Protein AF-A0A3L6PNS1-F1 (afdb_monomer)

InterPro domains:
  IPR018961 DnaJ homologue, subfamily C, member 28, conserved domain [PF09350] (29-92)
  IPR052573 DnaJ homolog subfamily C member 28 [PTHR39158] (1-97)

Radius of gyration: 35.17 Å; Cα contacts (8 Å, |Δi|>4): 30; chains: 1; bounding box: 54×46×103 Å

Organism: Panicum miliaceum (NCBI:txid4540)

Mean predicted aligned error: 16.05 Å

Structure (mmCIF, N/CA/C/O backbone):
data_AF-A0A3L6PNS1-F1
#
_entry.id   AF-A0A3L6PNS1-F1
#
loop_
_atom_site.group_PDB
_atom_site.id
_atom_site.type_symbol
_atom_site.label_atom_id
_atom_site.label_alt_id
_atom_site.label_comp_id
_atom_site.label_asym_id
_atom_site.label_entity_id
_atom_site.label_seq_id
_atom_site.pdbx_PDB_ins_code
_atom_site.Cartn_x
_atom_site.Cartn_y
_atom_site.Cartn_z
_atom_site.occupancy
_atom_site.B_iso_or_equiv
_atom_site.auth_seq_id
_atom_site.auth_comp_id
_atom_site.auth_asym_id
_atom_site.auth_atom_id
_atom_site.pdbx_PDB_model_num
ATOM 1 N N . MET A 1 1 ? 3.053 34.243 25.867 1.00 46.78 1 MET A N 1
ATOM 2 C CA . MET A 1 1 ? 3.600 33.010 26.472 1.00 46.78 1 MET A CA 1
ATOM 3 C C . MET A 1 1 ? 2.421 32.258 27.059 1.00 46.78 1 MET A C 1
ATOM 5 O O . MET A 1 1 ? 1.813 32.737 28.008 1.00 46.78 1 MET A O 1
ATOM 9 N N . ASP A 1 2 ? 2.008 31.185 26.392 1.00 54.25 2 ASP A N 1
ATOM 10 C CA . ASP A 1 2 ? 0.666 30.616 26.528 1.00 54.25 2 ASP A CA 1
ATOM 11 C C . ASP A 1 2 ? 0.500 29.794 27.810 1.00 54.25 2 ASP A C 1
ATOM 13 O O . ASP A 1 2 ? 0.866 28.620 27.871 1.00 54.25 2 ASP A O 1
ATOM 17 N 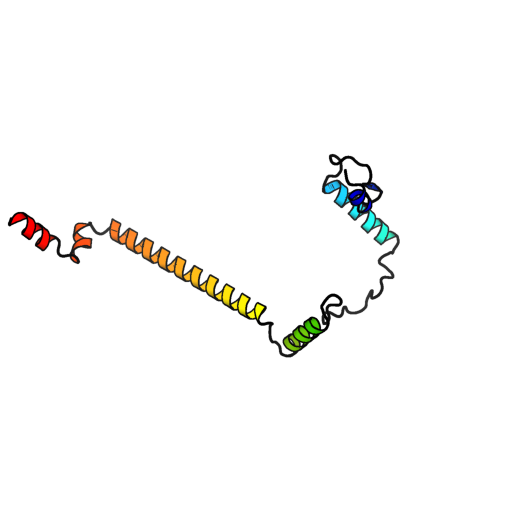N . ALA A 1 3 ? -0.151 30.382 28.816 1.00 57.56 3 ALA A N 1
ATOM 18 C CA . ALA A 1 3 ? -0.554 29.717 30.064 1.00 57.56 3 ALA A CA 1
ATOM 19 C C . ALA A 1 3 ? -1.426 28.454 29.851 1.00 57.56 3 ALA A C 1
ATOM 21 O O . ALA A 1 3 ? -1.649 27.659 30.767 1.00 57.56 3 ALA A O 1
ATOM 22 N N . VAL A 1 4 ? -1.957 28.257 28.639 1.00 57.72 4 VAL A N 1
ATOM 23 C CA . VAL A 1 4 ? -2.692 27.049 28.235 1.00 57.72 4 VAL A CA 1
ATOM 24 C C . VAL A 1 4 ? -1.748 25.858 28.047 1.00 57.72 4 VAL A C 1
ATOM 26 O O . VAL A 1 4 ? -2.108 24.739 28.410 1.00 57.72 4 VAL A O 1
ATOM 29 N N . ASN A 1 5 ? -0.533 26.082 27.540 1.00 63.75 5 ASN A N 1
ATOM 30 C CA . ASN A 1 5 ? 0.432 25.009 27.310 1.00 63.75 5 ASN A CA 1
ATOM 31 C C . ASN A 1 5 ? 1.080 24.536 28.625 1.00 63.75 5 ASN A C 1
ATOM 33 O O . ASN A 1 5 ? 1.285 23.343 28.828 1.00 63.75 5 ASN A O 1
ATOM 37 N N . GLU A 1 6 ? 1.294 25.441 29.585 1.00 62.72 6 GLU A N 1
ATOM 38 C CA . GLU A 1 6 ? 1.878 25.090 30.891 1.00 62.72 6 GLU A CA 1
ATOM 39 C C . GLU A 1 6 ? 1.003 24.141 31.717 1.00 62.72 6 GLU A C 1
ATOM 41 O O . GLU A 1 6 ? 1.514 23.295 32.448 1.00 62.72 6 GLU A O 1
ATOM 46 N N . ARG A 1 7 ? -0.325 24.212 31.564 1.00 66.56 7 ARG A N 1
ATOM 47 C CA . ARG A 1 7 ? -1.257 23.294 32.238 1.00 66.56 7 ARG A CA 1
ATOM 48 C C . ARG A 1 7 ? -1.157 21.851 31.741 1.00 66.56 7 ARG A C 1
ATOM 50 O O . ARG A 1 7 ? -1.517 20.946 32.488 1.00 66.56 7 ARG A O 1
ATOM 57 N N . LYS A 1 8 ? -0.658 21.626 30.522 1.00 71.44 8 LYS A N 1
ATOM 58 C CA . LYS A 1 8 ? -0.432 20.279 29.973 1.00 71.44 8 LYS A CA 1
ATOM 59 C C . LYS A 1 8 ? 0.872 19.651 30.466 1.00 71.44 8 LYS A C 1
ATOM 61 O O . LYS A 1 8 ? 1.033 18.442 30.350 1.00 71.44 8 LYS A O 1
ATOM 66 N N . LEU A 1 9 ? 1.786 20.451 31.018 1.00 68.75 9 LEU A N 1
ATOM 67 C CA . LEU A 1 9 ? 3.062 19.959 31.522 1.00 68.75 9 LEU A CA 1
ATOM 68 C C . LEU A 1 9 ? 2.918 19.347 32.925 1.00 68.75 9 LEU A C 1
ATOM 70 O O . LEU A 1 9 ? 2.099 19.833 33.724 1.00 68.75 9 LEU A O 1
ATOM 74 N N . PRO A 1 10 ? 3.745 18.332 33.245 1.00 73.25 10 PRO A N 1
ATOM 75 C CA . PRO A 1 10 ? 3.945 17.869 34.612 1.00 73.25 10 PRO A CA 1
ATOM 76 C C . PRO A 1 10 ? 4.260 19.059 35.541 1.00 73.25 10 PRO A C 1
ATOM 78 O O . PRO A 1 10 ? 5.022 19.940 35.131 1.00 73.25 10 PRO A O 1
ATOM 81 N N . PRO A 1 11 ? 3.682 19.137 36.757 1.00 79.12 11 PRO A N 1
ATOM 82 C CA . PRO A 1 11 ? 3.973 20.170 37.754 1.00 79.12 11 PRO A CA 1
ATOM 83 C C . PRO A 1 11 ? 5.467 20.458 37.954 1.00 79.12 11 PRO A C 1
ATOM 85 O O . PRO A 1 11 ? 5.841 21.612 38.134 1.00 79.12 11 PRO A O 1
ATOM 88 N N . GLU A 1 12 ? 6.313 19.436 37.838 1.00 79.75 12 GLU A N 1
ATOM 89 C CA . GLU A 1 12 ? 7.772 19.468 37.978 1.00 79.75 12 GLU A CA 1
ATOM 90 C C . GLU A 1 12 ? 8.466 20.283 36.864 1.00 79.75 12 GLU A C 1
ATOM 92 O O . GLU A 1 12 ? 9.592 20.754 37.034 1.00 79.75 12 GLU A O 1
ATOM 97 N N . LEU A 1 13 ? 7.785 20.478 35.728 1.00 73.69 13 LEU A N 1
ATOM 98 C CA . LEU A 1 13 ? 8.275 21.187 34.538 1.00 73.69 13 LEU A CA 1
ATOM 99 C C . LEU A 1 13 ? 7.579 22.542 34.298 1.00 73.69 13 LEU A C 1
ATOM 101 O O . LEU A 1 13 ? 7.967 23.298 33.393 1.00 73.69 13 LEU A O 1
ATOM 105 N N . ARG A 1 14 ? 6.561 22.884 35.099 1.00 78.62 14 ARG A N 1
ATOM 106 C CA . ARG A 1 14 ? 5.864 24.181 35.029 1.00 78.62 14 ARG A CA 1
ATOM 107 C C . ARG A 1 14 ? 6.775 25.303 35.538 1.00 78.62 14 ARG A C 1
ATOM 109 O O . ARG A 1 14 ? 7.565 25.101 36.451 1.00 78.62 14 ARG A O 1
ATOM 116 N N . GLY A 1 15 ? 6.718 26.483 34.917 1.00 69.69 15 GLY A N 1
ATOM 117 C CA . GLY A 1 15 ? 7.524 27.649 35.320 1.00 69.69 15 GLY A CA 1
ATOM 118 C C . GLY A 1 15 ? 9.029 27.596 34.998 1.00 69.69 15 GLY A C 1
ATOM 119 O O . GLY A 1 15 ? 9.696 28.622 35.102 1.00 69.69 15 GLY A O 1
ATOM 120 N N . ARG A 1 16 ? 9.582 26.454 34.553 1.00 65.50 16 ARG A N 1
ATOM 121 C CA . ARG A 1 16 ? 10.957 26.389 34.014 1.00 65.50 16 ARG A CA 1
ATOM 122 C C . ARG A 1 16 ? 11.038 27.105 32.660 1.00 65.50 16 ARG A C 1
ATOM 124 O O . ARG A 1 16 ? 10.195 26.879 31.801 1.00 65.50 16 ARG A O 1
ATOM 131 N N . GLY A 1 17 ? 12.034 27.968 32.451 1.00 61.38 17 GLY A N 1
ATOM 132 C CA . GLY A 1 17 ? 12.220 28.667 31.171 1.00 61.38 17 GLY A CA 1
ATOM 133 C C . GLY A 1 17 ? 12.469 27.699 30.006 1.00 61.38 17 GLY A C 1
ATOM 134 O O . GLY A 1 17 ? 13.014 26.617 30.210 1.00 61.38 17 GLY A O 1
ATOM 135 N N . ASN A 1 18 ? 12.103 28.087 28.777 1.00 60.47 18 ASN A N 1
ATOM 136 C CA . ASN A 1 18 ? 12.197 27.228 27.580 1.00 60.47 18 ASN A CA 1
ATOM 137 C C . ASN A 1 18 ? 13.600 26.638 27.322 1.00 60.47 18 ASN A C 1
ATOM 139 O O . ASN A 1 18 ? 13.696 25.579 26.719 1.00 60.47 18 ASN A O 1
ATOM 143 N N . ALA A 1 19 ? 14.673 27.276 27.805 1.00 54.22 19 ALA A N 1
ATOM 144 C CA . ALA A 1 19 ? 16.045 26.771 27.682 1.00 54.22 19 ALA A CA 1
ATOM 145 C C . ALA A 1 19 ? 16.373 25.581 28.616 1.00 54.22 19 ALA A C 1
ATOM 147 O O . ALA A 1 19 ? 17.344 24.876 28.372 1.00 54.22 19 ALA A O 1
ATOM 148 N N . VAL A 1 20 ? 15.569 25.351 29.665 1.00 54.31 20 VAL A N 1
ATOM 149 C CA . VAL A 1 20 ? 15.722 24.266 30.667 1.00 54.31 20 VAL A CA 1
ATOM 150 C C . VAL A 1 20 ? 14.667 23.163 30.455 1.00 54.31 20 VAL A C 1
ATOM 152 O O . VAL A 1 20 ? 14.444 22.313 31.309 1.00 54.31 20 VAL A O 1
ATOM 155 N N . ARG A 1 21 ? 13.941 23.206 29.333 1.00 65.81 21 ARG A N 1
ATOM 156 C CA . ARG A 1 21 ? 12.987 22.172 28.916 1.00 65.81 21 ARG A CA 1
ATOM 157 C C . ARG A 1 21 ? 13.594 21.412 27.738 1.00 65.81 21 ARG A C 1
ATOM 159 O O . ARG A 1 21 ? 13.074 21.485 26.627 1.00 65.81 21 ARG A O 1
ATOM 166 N N . SER A 1 22 ? 14.738 20.763 27.958 1.00 73.00 22 SER A N 1
ATOM 167 C CA . SER A 1 22 ? 15.293 19.861 26.949 1.00 73.00 22 SER A CA 1
ATOM 168 C C . SER A 1 22 ? 14.406 18.616 26.828 1.00 73.00 22 SER A C 1
ATOM 170 O O . SER A 1 22 ? 13.684 18.262 27.762 1.00 73.00 22 SER A O 1
ATOM 172 N N . GLU A 1 23 ? 14.446 17.944 25.680 1.00 76.31 23 GLU A N 1
ATOM 173 C CA . GLU A 1 23 ? 13.744 16.669 25.476 1.00 76.31 23 GLU A CA 1
ATOM 174 C C . GLU A 1 23 ? 14.112 15.649 26.569 1.00 76.31 23 GLU A C 1
ATOM 176 O O . GLU A 1 23 ? 13.235 15.000 27.137 1.00 76.31 23 GLU A O 1
ATOM 181 N N . THR A 1 24 ? 15.388 15.619 26.961 1.00 80.25 24 THR A N 1
ATOM 182 C CA . THR A 1 24 ? 15.914 14.803 28.062 1.00 80.25 24 THR A CA 1
ATOM 183 C C . THR A 1 24 ? 15.244 15.103 29.405 1.00 80.25 24 THR A C 1
ATOM 185 O O . THR A 1 24 ? 14.920 14.175 30.141 1.00 80.25 24 THR A O 1
ATOM 188 N N . ASP A 1 25 ? 14.984 16.373 29.738 1.00 79.81 25 ASP A N 1
ATOM 189 C CA . ASP A 1 25 ? 14.323 16.734 31.003 1.00 79.81 25 ASP A CA 1
ATOM 190 C C . ASP A 1 25 ? 12.877 16.227 31.058 1.00 79.81 25 ASP A C 1
ATOM 192 O O . ASP A 1 25 ? 12.402 15.793 32.110 1.00 79.81 25 ASP A O 1
ATOM 196 N N . ILE A 1 26 ? 12.176 16.262 29.920 1.00 80.88 26 ILE A N 1
ATOM 197 C CA . ILE A 1 26 ? 10.805 15.752 29.804 1.00 80.88 26 ILE A CA 1
ATOM 198 C C . ILE A 1 26 ? 10.799 14.234 29.966 1.00 80.88 26 ILE A C 1
ATOM 200 O O . ILE A 1 26 ? 10.006 13.713 30.752 1.00 80.88 26 ILE A O 1
ATOM 204 N N . VAL A 1 27 ? 11.694 13.539 29.261 1.00 85.62 27 VAL A N 1
ATOM 205 C CA . VAL A 1 27 ? 11.833 12.079 29.342 1.00 85.62 27 VAL A CA 1
ATOM 206 C C . VAL A 1 27 ? 12.129 11.651 30.778 1.00 85.62 27 VAL A C 1
ATOM 208 O O . VAL A 1 27 ? 11.406 10.815 31.311 1.00 85.62 27 VAL A O 1
ATOM 211 N N . ASN A 1 28 ? 13.088 12.294 31.449 1.00 87.50 28 ASN A N 1
ATOM 212 C CA . ASN A 1 28 ? 13.462 11.959 32.826 1.00 87.50 28 ASN A CA 1
ATOM 213 C C . ASN A 1 28 ? 12.288 12.091 33.811 1.00 87.50 28 ASN A C 1
ATOM 215 O O . ASN A 1 28 ? 12.074 11.210 34.642 1.00 87.50 28 ASN A O 1
ATOM 219 N N . VAL A 1 29 ? 11.498 13.169 33.722 1.00 88.12 29 VAL A N 1
ATOM 220 C CA . VAL A 1 29 ? 10.322 13.360 34.595 1.00 88.12 29 VAL A CA 1
ATOM 221 C C . VAL A 1 29 ? 9.236 12.323 34.306 1.00 88.12 29 VAL A C 1
ATOM 223 O O . VAL A 1 29 ? 8.597 11.819 35.232 1.00 88.12 29 VAL A O 1
ATOM 226 N N . VAL A 1 30 ? 9.013 11.992 33.032 1.00 88.69 30 VAL A N 1
ATOM 227 C CA . VAL A 1 30 ? 8.050 10.956 32.636 1.00 88.69 30 VAL A CA 1
ATOM 228 C C . VAL A 1 30 ? 8.487 9.588 33.159 1.00 88.69 30 VAL A C 1
ATOM 230 O O . VAL A 1 30 ? 7.677 8.898 33.774 1.00 88.69 30 VAL A O 1
ATOM 233 N N . GLU A 1 31 ? 9.756 9.217 32.991 1.00 90.38 31 GLU A N 1
ATOM 234 C CA . GLU A 1 31 ? 10.300 7.956 33.498 1.00 90.38 31 GLU A CA 1
ATOM 235 C C . GLU A 1 31 ? 10.181 7.859 35.019 1.00 90.38 31 GLU A C 1
ATOM 237 O O . GLU A 1 31 ? 9.658 6.867 35.524 1.00 90.38 31 GLU A O 1
ATOM 242 N N . GLN A 1 32 ? 10.577 8.900 35.759 1.00 90.44 32 GLN A N 1
ATOM 243 C CA . GLN A 1 32 ? 10.448 8.920 37.220 1.00 90.44 32 GLN A CA 1
ATOM 244 C C . GLN A 1 32 ? 9.004 8.699 37.678 1.00 90.44 32 GLN A C 1
ATOM 246 O O . GLN A 1 32 ? 8.772 7.960 38.633 1.00 90.44 32 GLN A O 1
ATOM 251 N N . ARG A 1 33 ? 8.024 9.294 36.990 1.00 88.00 33 ARG A N 1
ATOM 252 C CA . ARG A 1 33 ? 6.599 9.097 37.295 1.00 88.00 33 ARG A CA 1
ATOM 253 C C . ARG A 1 33 ? 6.124 7.681 37.011 1.00 88.00 33 ARG A C 1
ATOM 255 O O . ARG A 1 33 ? 5.358 7.141 37.805 1.00 88.00 33 ARG A O 1
ATOM 262 N N . ILE A 1 34 ? 6.569 7.089 35.903 1.00 89.31 34 ILE A N 1
ATOM 263 C CA . ILE A 1 34 ? 6.257 5.696 35.569 1.00 89.31 34 ILE A CA 1
ATOM 264 C C . ILE A 1 34 ? 6.801 4.773 36.663 1.00 89.31 34 ILE A C 1
ATOM 266 O O . ILE A 1 34 ? 6.047 3.939 37.156 1.00 89.31 34 ILE A O 1
ATOM 270 N N . TRP A 1 35 ? 8.052 4.971 37.094 1.00 92.31 35 TRP A N 1
ATOM 271 C CA . TRP A 1 35 ? 8.665 4.198 38.178 1.00 92.31 35 TRP A CA 1
ATOM 272 C C . TRP A 1 35 ? 7.894 4.308 39.495 1.00 92.31 35 TRP A C 1
ATOM 274 O O . TRP A 1 35 ? 7.504 3.281 40.041 1.00 92.31 35 TRP A O 1
ATOM 284 N N . HIS A 1 36 ? 7.581 5.523 39.958 1.00 91.38 36 HIS A N 1
ATOM 285 C CA . HIS A 1 36 ? 6.781 5.705 41.179 1.00 91.38 36 HIS A CA 1
ATOM 286 C C . HIS A 1 36 ? 5.402 5.047 41.051 1.00 91.38 36 HIS A C 1
ATOM 288 O O . HIS A 1 36 ? 4.960 4.346 41.952 1.00 91.38 36 HIS A O 1
ATOM 294 N N . SER A 1 37 ? 4.751 5.180 39.890 1.00 88.62 37 SER A N 1
ATOM 295 C CA . SER A 1 37 ? 3.455 4.538 39.643 1.00 88.62 37 SER A CA 1
ATOM 296 C C . SER A 1 37 ? 3.539 3.004 39.632 1.00 88.62 37 SER A C 1
ATOM 298 O O . SER A 1 37 ? 2.567 2.329 39.977 1.00 88.62 37 SER A O 1
ATOM 300 N N . MET A 1 38 ? 4.677 2.432 39.227 1.00 87.44 38 MET A N 1
ATOM 301 C CA . MET A 1 38 ? 4.940 0.994 39.330 1.00 87.44 38 MET A CA 1
ATOM 302 C C . MET A 1 38 ? 5.142 0.562 40.786 1.00 87.44 38 MET A C 1
ATOM 304 O O . MET A 1 38 ? 4.529 -0.424 41.189 1.00 87.44 38 MET A O 1
ATOM 308 N N . GLU A 1 39 ? 5.935 1.298 41.571 1.00 90.38 39 GLU A N 1
ATOM 309 C CA . GLU A 1 39 ? 6.180 1.016 42.997 1.00 90.38 39 GLU A CA 1
ATOM 310 C C . GLU A 1 39 ? 4.907 1.120 43.845 1.00 90.38 39 GLU A C 1
ATOM 312 O O . GLU A 1 39 ? 4.642 0.264 44.684 1.00 90.38 39 GLU A O 1
ATOM 317 N N . GLU A 1 40 ? 4.079 2.130 43.583 1.00 89.88 40 GLU A N 1
ATOM 318 C CA . GLU A 1 40 ? 2.790 2.348 44.251 1.00 89.88 40 GLU A CA 1
ATOM 319 C C . GLU A 1 40 ? 1.705 1.356 43.795 1.00 89.88 40 GLU A C 1
ATOM 321 O O . GLU A 1 40 ? 0.583 1.365 44.302 1.00 89.88 40 GLU A O 1
ATOM 326 N N . GLY A 1 41 ? 2.014 0.492 42.823 1.00 87.25 41 GLY A N 1
ATOM 327 C CA . GLY A 1 41 ? 1.094 -0.526 42.335 1.00 87.25 41 GLY A CA 1
ATOM 328 C C . GLY A 1 41 ? -0.096 0.035 41.551 1.00 87.25 41 GLY A C 1
ATOM 329 O O . GLY A 1 41 ? -1.107 -0.650 41.390 1.00 87.25 41 GLY A O 1
ATOM 330 N N . HIS A 1 42 ? 0.002 1.249 40.996 1.00 85.00 42 HIS A N 1
ATOM 331 C CA . HIS A 1 42 ? -1.067 1.855 40.189 1.00 85.00 42 HIS A CA 1
ATOM 332 C C . HIS A 1 42 ? -1.434 1.019 38.949 1.00 85.00 42 HIS A C 1
ATOM 334 O O . HIS A 1 42 ? -2.562 1.089 38.460 1.00 85.00 42 HIS A O 1
ATOM 340 N N . PHE A 1 43 ? -0.512 0.181 38.466 1.00 84.19 43 PHE A N 1
ATOM 341 C CA . PHE A 1 43 ? -0.748 -0.755 37.363 1.00 84.19 43 PHE A CA 1
ATOM 342 C C . PHE A 1 43 ? -1.313 -2.111 37.819 1.00 84.19 43 PHE A C 1
ATOM 344 O O . PHE A 1 43 ? -1.620 -2.969 36.986 1.00 84.19 43 PHE A O 1
ATOM 351 N N . GLU A 1 44 ? -1.451 -2.351 39.128 1.00 83.31 44 GLU A N 1
ATOM 352 C CA . GLU A 1 44 ? -1.850 -3.658 39.644 1.00 83.31 44 GLU A CA 1
ATOM 353 C C . GLU A 1 44 ? -3.341 -3.949 39.536 1.00 83.31 44 GLU A C 1
ATOM 355 O O . GLU A 1 44 ? -3.704 -5.097 39.284 1.00 83.31 44 GLU A O 1
ATOM 360 N N . ASN A 1 45 ? -4.184 -2.925 39.651 1.00 81.06 45 ASN A N 1
ATOM 361 C CA . ASN A 1 45 ? -5.641 -3.053 39.620 1.00 81.06 45 ASN A CA 1
ATOM 362 C C . ASN A 1 45 ? -6.257 -2.358 38.396 1.00 81.06 45 ASN A C 1
ATOM 364 O O . ASN A 1 45 ? -7.292 -1.696 38.482 1.00 81.06 45 ASN A O 1
ATOM 368 N N . LEU A 1 46 ? -5.592 -2.467 37.242 1.00 83.50 46 LEU A N 1
ATOM 369 C CA . LEU A 1 46 ? -6.133 -1.910 36.008 1.00 83.50 46 LEU A CA 1
ATOM 370 C C . LEU A 1 46 ? -7.353 -2.714 35.536 1.00 83.50 46 LEU A C 1
ATOM 372 O O . LEU A 1 46 ? -7.314 -3.952 35.515 1.00 83.50 46 LEU A O 1
ATOM 376 N N . PRO A 1 47 ? -8.429 -2.036 35.100 1.00 77.31 47 PRO A N 1
ATOM 377 C CA . PRO A 1 47 ? -9.593 -2.707 34.546 1.00 77.31 47 PRO A CA 1
ATOM 378 C C . PRO A 1 47 ? -9.178 -3.532 33.324 1.00 77.31 47 PRO A C 1
ATOM 380 O O . PRO A 1 47 ? -8.677 -3.006 32.335 1.00 77.31 47 PRO A O 1
ATOM 383 N N . GLY A 1 48 ? -9.374 -4.849 33.406 1.00 77.19 48 GLY A N 1
ATOM 384 C CA . GLY A 1 48 ? -8.996 -5.779 32.339 1.00 77.19 48 GLY A CA 1
ATOM 385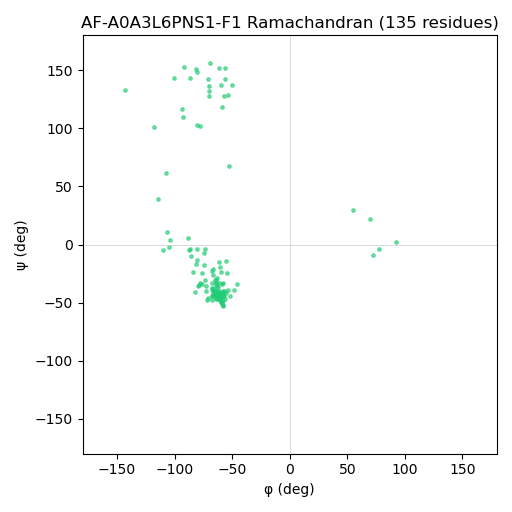 C C . GLY A 1 48 ? -7.595 -6.388 32.459 1.00 77.19 48 GLY A C 1
ATOM 386 O O . GLY A 1 48 ? -7.241 -7.193 31.599 1.00 77.19 48 GLY A O 1
ATOM 387 N N . LYS A 1 49 ? -6.821 -6.097 33.519 1.00 81.75 49 LYS A N 1
ATOM 388 C CA . LYS A 1 49 ? -5.533 -6.768 33.771 1.00 81.75 49 LYS A CA 1
ATOM 389 C C . LYS A 1 49 ? -5.717 -8.293 33.783 1.00 81.75 49 LYS A C 1
ATOM 391 O O . LYS A 1 49 ? -6.599 -8.819 34.458 1.00 81.75 49 LYS A O 1
ATOM 396 N N . GLY A 1 50 ? -4.898 -8.997 33.001 1.00 80.75 50 GLY A N 1
ATOM 397 C CA . GLY A 1 50 ? -4.920 -10.461 32.884 1.00 80.75 50 GLY A CA 1
ATOM 398 C C . GLY A 1 50 ? -6.048 -11.042 32.021 1.00 80.75 50 GLY A C 1
ATOM 399 O O . GLY A 1 50 ? -6.066 -12.252 31.803 1.00 80.75 50 GLY A O 1
ATOM 400 N N . LYS A 1 51 ? -6.972 -10.223 31.500 1.00 83.75 51 LYS A N 1
ATOM 401 C CA . LYS A 1 51 ? -7.993 -10.688 30.549 1.00 83.75 51 LYS A CA 1
ATOM 402 C C . LYS A 1 51 ? -7.446 -10.633 29.117 1.00 83.75 51 LYS A C 1
ATOM 404 O O . LYS A 1 51 ? -6.725 -9.690 28.789 1.00 83.75 51 LYS A O 1
ATOM 409 N N . PRO A 1 52 ? -7.800 -11.594 28.244 1.00 81.62 52 PRO A N 1
ATOM 410 C CA . PRO A 1 52 ? -7.454 -11.519 26.830 1.00 81.62 52 PRO A CA 1
ATOM 411 C C . PRO A 1 52 ? -7.991 -10.228 26.206 1.00 81.62 52 PRO A C 1
ATOM 413 O O . PRO A 1 52 ? -9.177 -9.915 26.334 1.00 81.62 52 PRO A O 1
ATOM 416 N N . LEU A 1 53 ? -7.115 -9.483 25.532 1.00 81.06 53 LEU A N 1
ATOM 417 C CA . LEU A 1 53 ? -7.506 -8.284 24.802 1.00 81.06 53 LEU A CA 1
ATOM 418 C C . LEU A 1 53 ? -8.335 -8.685 23.578 1.00 81.06 53 LEU A C 1
ATOM 420 O O . LEU A 1 53 ? -7.912 -9.516 22.774 1.00 81.06 53 LEU A O 1
ATOM 424 N N . ASN A 1 54 ? -9.516 -8.087 23.423 1.00 77.94 54 ASN A N 1
ATOM 425 C CA . ASN A 1 54 ? -10.333 -8.315 22.240 1.00 77.94 54 ASN A CA 1
ATOM 426 C C . ASN A 1 54 ? -9.823 -7.445 21.087 1.00 77.94 54 ASN A C 1
ATOM 428 O O . ASN A 1 54 ? -10.096 -6.251 21.038 1.00 77.94 54 ASN A O 1
ATOM 432 N N . LEU A 1 55 ? -9.096 -8.058 20.155 1.00 77.56 55 LEU A N 1
ATOM 433 C CA . LEU A 1 55 ? -8.558 -7.385 18.970 1.00 77.56 55 LEU A CA 1
ATOM 434 C C . LEU A 1 55 ? -9.592 -7.222 17.840 1.00 77.56 55 LEU A C 1
ATOM 436 O O . LEU A 1 55 ? -9.281 -6.633 16.811 1.00 77.56 55 LEU A O 1
ATOM 440 N N . ASN A 1 56 ? -10.809 -7.754 18.003 1.00 71.94 56 ASN A N 1
ATOM 441 C CA . ASN A 1 56 ? -11.809 -7.819 16.930 1.00 71.94 56 ASN A CA 1
ATOM 442 C C . ASN A 1 56 ? -12.686 -6.570 16.808 1.00 71.94 56 ASN A C 1
ATOM 444 O O . ASN A 1 56 ? -13.568 -6.537 15.950 1.00 71.94 56 ASN A O 1
ATOM 448 N N . SER A 1 57 ? -12.535 -5.597 17.702 1.00 70.25 57 SER A N 1
ATOM 449 C CA . SER A 1 57 ? -13.337 -4.381 17.669 1.00 70.25 57 SER A CA 1
ATOM 450 C C . SER A 1 57 ? -12.483 -3.204 18.081 1.00 70.25 57 SER A C 1
ATOM 452 O O . SER A 1 57 ? -11.760 -3.275 19.076 1.00 70.25 57 SER A O 1
ATOM 454 N N . ASN A 1 58 ? -12.565 -2.134 17.300 1.00 76.75 58 ASN A N 1
ATOM 455 C CA . ASN A 1 58 ? -11.935 -0.872 17.636 1.00 76.75 58 ASN A CA 1
ATOM 456 C C . ASN A 1 58 ? -12.961 0.001 18.380 1.00 76.75 58 ASN A C 1
ATOM 458 O O . ASN A 1 58 ? -13.889 0.497 17.742 1.00 76.75 58 ASN A O 1
ATOM 462 N N . PRO A 1 59 ? -12.799 0.250 19.696 1.00 76.19 59 PRO A N 1
ATOM 463 C CA . PRO A 1 59 ? -13.740 1.063 20.475 1.00 76.19 59 PRO A CA 1
ATOM 464 C C . PRO A 1 59 ? -13.859 2.514 19.992 1.00 76.19 59 PRO A C 1
ATOM 466 O O . PRO A 1 59 ? -14.770 3.227 20.402 1.00 76.19 59 PRO A O 1
ATOM 469 N N . HIS A 1 60 ? -12.911 2.962 19.167 1.00 78.50 60 HIS A N 1
ATOM 470 C CA . HIS A 1 60 ? -12.834 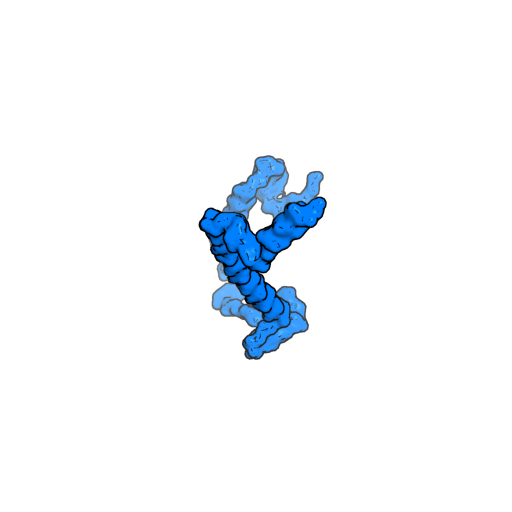4.316 18.634 1.00 78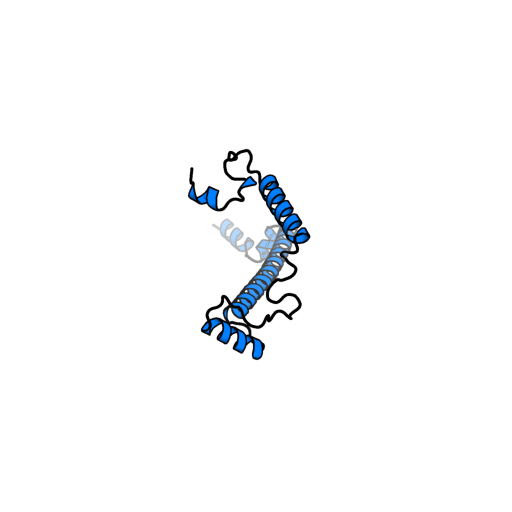.50 60 HIS A CA 1
ATOM 471 C C . HIS A 1 60 ? -13.251 4.412 17.160 1.00 78.50 60 HIS A C 1
ATOM 473 O O . HIS A 1 60 ? -13.227 5.512 16.611 1.00 78.50 60 HIS A O 1
ATOM 479 N N . ALA A 1 61 ? -13.597 3.296 16.510 1.00 80.06 61 ALA A N 1
ATOM 480 C CA . ALA A 1 61 ? -14.108 3.310 15.143 1.00 80.06 61 ALA A CA 1
ATOM 481 C C . ALA A 1 61 ? -15.602 3.649 15.117 1.00 80.06 61 ALA A C 1
ATOM 483 O O . ALA A 1 61 ? -16.344 3.332 16.050 1.00 80.06 61 ALA A O 1
ATOM 484 N N . ASP A 1 62 ? -16.048 4.261 14.022 1.00 86.94 62 ASP A N 1
ATOM 485 C CA . ASP A 1 62 ? -17.476 4.409 13.762 1.00 86.94 62 ASP A CA 1
ATOM 486 C C . ASP A 1 62 ? -18.146 3.014 13.681 1.00 86.94 62 ASP A C 1
ATOM 488 O O . ASP A 1 62 ? -17.578 2.101 13.069 1.00 86.94 62 ASP A O 1
ATOM 492 N N . PRO A 1 63 ? -19.339 2.800 14.276 1.00 84.38 63 PRO A N 1
ATOM 493 C CA . PRO A 1 63 ? -19.978 1.483 14.308 1.00 84.38 63 PRO A CA 1
ATOM 494 C C . PRO A 1 63 ? -20.244 0.860 12.929 1.00 84.38 63 PRO A C 1
ATOM 496 O O . PRO A 1 63 ? -20.208 -0.371 12.790 1.00 84.38 63 PRO A O 1
ATOM 499 N N . ALA A 1 64 ? -20.530 1.676 11.909 1.00 84.44 64 ALA A N 1
ATOM 500 C CA . ALA A 1 64 ? -20.743 1.190 10.550 1.00 84.44 64 ALA A CA 1
ATOM 501 C C . ALA A 1 64 ? -19.416 0.757 9.913 1.00 84.44 64 ALA A C 1
ATOM 503 O O . ALA A 1 64 ? -19.351 -0.300 9.281 1.00 84.44 64 ALA A O 1
ATOM 504 N N . GLU A 1 65 ? -18.350 1.521 10.146 1.00 84.62 65 GLU A N 1
ATOM 505 C CA . GLU A 1 65 ? -17.002 1.226 9.660 1.00 84.62 65 GLU A CA 1
ATOM 506 C C . GLU A 1 65 ? -16.405 -0.033 10.325 1.00 84.62 65 GLU A C 1
ATOM 508 O O . GLU A 1 65 ? -15.914 -0.926 9.630 1.00 84.62 65 GLU A O 1
ATOM 513 N N . ASP A 1 66 ? -16.543 -0.185 11.648 1.00 84.62 66 ASP A N 1
ATOM 514 C CA . ASP A 1 66 ? -16.148 -1.400 12.387 1.00 84.62 66 ASP A CA 1
ATOM 515 C C . ASP A 1 66 ? -16.891 -2.639 11.859 1.00 84.62 66 ASP A C 1
ATOM 517 O O . ASP A 1 66 ? -16.306 -3.709 11.668 1.00 84.62 66 ASP A O 1
ATOM 521 N N . THR A 1 67 ? -18.183 -2.493 11.549 1.00 85.62 67 THR A N 1
ATOM 522 C CA . THR A 1 67 ? -18.988 -3.582 10.985 1.00 85.62 67 THR A CA 1
ATOM 523 C C . THR A 1 67 ? -18.533 -3.960 9.580 1.00 85.62 67 THR A C 1
ATOM 525 O O . THR A 1 67 ? -18.386 -5.154 9.302 1.00 85.62 67 THR A O 1
ATOM 528 N N . LEU A 1 68 ? -18.265 -2.978 8.718 1.00 87.06 68 LEU A N 1
ATOM 529 C CA . LEU A 1 68 ? -17.729 -3.208 7.379 1.00 87.06 68 LEU A CA 1
ATOM 530 C C . LEU A 1 68 ? -16.397 -3.969 7.439 1.00 87.06 68 LEU A C 1
ATOM 532 O O . LEU A 1 68 ? -16.269 -5.030 6.823 1.00 87.06 68 LEU A O 1
ATOM 536 N N . TYR A 1 69 ? -15.426 -3.487 8.221 1.00 86.44 69 TYR A N 1
ATOM 537 C CA . TYR A 1 69 ? -14.118 -4.138 8.345 1.00 86.44 69 TYR A CA 1
ATOM 538 C C . TYR A 1 69 ? -14.210 -5.539 8.948 1.00 86.44 69 TYR A C 1
ATOM 540 O O . TYR A 1 69 ? -13.514 -6.451 8.499 1.00 86.44 69 TYR A O 1
ATOM 548 N N . ARG A 1 70 ? -15.123 -5.758 9.897 1.00 84.81 70 ARG A N 1
ATOM 549 C CA . ARG A 1 70 ? -15.391 -7.084 10.463 1.00 84.81 70 ARG A CA 1
ATOM 550 C C . ARG A 1 70 ? -15.964 -8.057 9.432 1.00 84.81 70 ARG A C 1
ATOM 552 O O . ARG A 1 70 ? -15.564 -9.221 9.426 1.00 84.81 70 ARG A O 1
ATOM 559 N N . ILE A 1 71 ? -16.885 -7.621 8.569 1.00 88.50 71 ILE A N 1
ATOM 560 C CA . ILE A 1 71 ? -17.433 -8.461 7.489 1.00 88.50 71 ILE A CA 1
ATOM 561 C C . ILE A 1 71 ? -16.331 -8.821 6.492 1.00 88.50 71 ILE A C 1
ATOM 563 O O . ILE A 1 71 ? -16.191 -9.991 6.138 1.00 88.50 71 ILE A O 1
ATOM 567 N N . LEU A 1 72 ? -15.528 -7.841 6.076 1.00 88.94 72 LEU A N 1
ATOM 568 C CA . LEU A 1 72 ? -14.414 -8.059 5.153 1.00 88.94 72 LEU A CA 1
ATOM 569 C C . LEU A 1 72 ? -13.398 -9.052 5.734 1.00 88.94 72 LEU A C 1
ATOM 571 O O . LEU A 1 72 ? -13.097 -10.063 5.101 1.00 88.94 72 LEU A O 1
ATOM 575 N N . SER A 1 73 ? -12.974 -8.842 6.983 1.00 85.06 73 SER A N 1
ATOM 576 C CA . SER A 1 73 ? -12.038 -9.726 7.686 1.00 85.06 73 SER A CA 1
ATOM 577 C C . SER A 1 73 ? -12.562 -11.161 7.810 1.00 85.06 73 SER A C 1
ATOM 579 O O . SER A 1 73 ? -11.829 -12.106 7.521 1.00 85.06 73 SER A O 1
ATOM 581 N N . ARG A 1 74 ? -13.845 -11.348 8.153 1.00 86.62 74 ARG A N 1
ATOM 582 C CA . ARG A 1 74 ? -14.469 -12.683 8.226 1.00 86.62 74 ARG A CA 1
ATOM 583 C C . ARG A 1 74 ? -14.468 -13.422 6.891 1.00 86.62 74 ARG A C 1
ATOM 585 O O . ARG A 1 74 ? -14.349 -14.641 6.885 1.00 86.62 74 ARG A O 1
ATOM 592 N N . ASN A 1 75 ? -14.584 -12.698 5.781 1.00 90.25 75 ASN A N 1
ATOM 593 C CA . ASN A 1 75 ? -14.531 -13.268 4.436 1.00 90.25 75 ASN A CA 1
ATOM 594 C C . ASN A 1 75 ? -13.103 -13.345 3.873 1.00 90.25 75 ASN A C 1
ATOM 596 O O . ASN A 1 75 ? -12.928 -13.706 2.714 1.00 90.25 75 ASN A O 1
ATOM 600 N N . SER A 1 76 ? -12.079 -13.019 4.673 1.00 84.56 76 SER A N 1
ATOM 601 C CA . SER A 1 76 ? -10.685 -12.920 4.216 1.00 84.56 76 SER A CA 1
ATOM 602 C C . SER A 1 76 ? -10.506 -11.962 3.027 1.00 84.56 76 SER A C 1
ATOM 604 O O . SER A 1 76 ? -9.610 -12.138 2.204 1.00 84.56 76 SER A O 1
ATOM 606 N N . CYS A 1 77 ? -11.356 -10.936 2.943 1.00 88.62 77 CYS A N 1
ATOM 607 C CA . CYS A 1 77 ? -11.279 -9.874 1.949 1.00 88.62 77 CYS A CA 1
ATOM 608 C C . CYS A 1 77 ? -10.644 -8.629 2.570 1.00 88.62 77 CYS A C 1
ATOM 610 O O . CYS A 1 77 ? -10.902 -8.301 3.731 1.00 88.62 77 CYS A O 1
ATOM 612 N N . ALA A 1 78 ? -9.841 -7.910 1.790 1.00 89.38 78 ALA A N 1
ATOM 613 C CA . ALA A 1 78 ? -9.335 -6.608 2.193 1.00 89.38 78 ALA A CA 1
ATOM 614 C C . ALA A 1 78 ? -10.267 -5.486 1.694 1.00 89.38 78 ALA A C 1
ATOM 616 O O . ALA A 1 78 ? -10.957 -5.659 0.685 1.00 89.38 78 ALA A O 1
ATOM 617 N N . PRO A 1 79 ? -10.305 -4.331 2.381 1.00 90.81 79 PRO A N 1
ATOM 618 C CA . PRO A 1 79 ? -10.951 -3.135 1.857 1.00 90.81 79 PRO A CA 1
ATOM 619 C C . PRO A 1 79 ? -10.382 -2.721 0.498 1.00 90.81 79 PRO A C 1
ATOM 621 O O . PRO A 1 79 ? -9.194 -2.905 0.232 1.00 90.81 79 PRO A O 1
ATOM 624 N N . GLU A 1 80 ? -11.206 -2.071 -0.321 1.00 89.94 80 GLU A N 1
ATOM 625 C CA . GLU A 1 80 ? -10.831 -1.608 -1.664 1.00 89.94 80 GLU A CA 1
ATOM 626 C C . GLU A 1 80 ? -9.542 -0.776 -1.662 1.00 89.94 80 GLU A C 1
ATOM 628 O O . GLU A 1 80 ? -8.644 -1.007 -2.465 1.00 89.94 80 GLU A O 1
ATOM 633 N N . TRP A 1 81 ? -9.398 0.146 -0.707 1.00 90.50 81 TRP A N 1
ATOM 634 C CA . TRP A 1 81 ? -8.203 0.982 -0.606 1.00 90.50 81 TRP A CA 1
ATOM 635 C C . TRP A 1 81 ? -6.929 0.170 -0.320 1.00 90.50 81 TRP A C 1
ATOM 637 O O . TRP A 1 81 ? -5.840 0.592 -0.716 1.00 90.50 81 TRP A O 1
ATOM 647 N N . VAL A 1 82 ? -7.029 -0.981 0.359 1.00 93.31 82 VAL A N 1
ATOM 648 C CA . VAL A 1 82 ? -5.886 -1.873 0.616 1.00 93.31 82 VAL A CA 1
ATOM 649 C C . VAL A 1 82 ? -5.472 -2.566 -0.675 1.00 93.31 82 VAL A C 1
ATOM 651 O O . VAL A 1 82 ? -4.285 -2.558 -1.009 1.00 93.31 82 VAL A O 1
ATOM 654 N N . GLU A 1 83 ? -6.434 -3.124 -1.412 1.00 94.50 83 GLU A N 1
ATOM 655 C CA . GLU A 1 83 ? -6.174 -3.774 -2.701 1.00 94.50 83 GLU A CA 1
ATOM 656 C C . GLU A 1 83 ? -5.618 -2.772 -3.718 1.00 94.50 83 GLU A C 1
ATOM 658 O O . GLU A 1 83 ? -4.569 -3.017 -4.312 1.00 94.50 83 GLU A O 1
ATOM 663 N N . LEU A 1 84 ? -6.201 -1.574 -3.812 1.00 95.81 84 LEU A N 1
ATOM 664 C CA . LEU A 1 84 ? -5.694 -0.510 -4.678 1.00 95.81 84 LEU A CA 1
ATOM 665 C C . LEU A 1 84 ? -4.253 -0.113 -4.314 1.00 95.81 84 LEU A C 1
ATOM 667 O O . LEU A 1 84 ? -3.395 0.038 -5.183 1.00 95.81 84 LEU A O 1
ATOM 671 N N . ASN A 1 85 ? -3.935 0.005 -3.020 1.00 96.25 85 ASN A N 1
ATOM 672 C CA . ASN A 1 85 ? -2.563 0.263 -2.576 1.00 96.25 85 ASN A CA 1
ATOM 673 C C . ASN A 1 85 ? -1.596 -0.862 -2.968 1.00 96.25 85 ASN A C 1
ATOM 675 O O . ASN A 1 85 ? -0.431 -0.599 -3.279 1.00 96.25 85 ASN A O 1
ATOM 679 N N . LYS A 1 86 ? -2.045 -2.117 -2.926 1.00 96.50 86 LYS A N 1
ATOM 680 C CA . LYS A 1 86 ? -1.249 -3.276 -3.335 1.00 96.50 86 LYS A CA 1
ATOM 681 C C . LYS A 1 86 ? -0.977 -3.247 -4.837 1.00 96.50 86 LYS A C 1
ATOM 683 O O . LYS A 1 86 ? 0.171 -3.445 -5.236 1.00 96.50 86 LYS A O 1
ATOM 688 N N . GLU A 1 87 ? -1.979 -2.923 -5.648 1.00 97.12 87 GLU A N 1
ATOM 689 C CA . GLU A 1 87 ? -1.832 -2.737 -7.094 1.00 97.12 87 GLU A CA 1
ATOM 690 C C . GLU A 1 87 ? -0.839 -1.620 -7.426 1.00 97.12 87 GLU A C 1
ATOM 692 O O . GLU A 1 87 ? 0.108 -1.850 -8.180 1.00 97.12 87 GLU A O 1
ATOM 697 N N . ILE A 1 88 ? -0.971 -0.448 -6.793 1.00 97.88 88 ILE A N 1
ATOM 698 C CA . ILE A 1 88 ? -0.049 0.686 -6.975 1.00 97.88 88 ILE A CA 1
ATOM 699 C C . ILE A 1 88 ? 1.395 0.264 -6.675 1.00 97.88 88 ILE A C 1
ATOM 701 O O . ILE A 1 88 ? 2.306 0.535 -7.463 1.00 97.88 88 ILE A O 1
ATOM 705 N N . ARG A 1 89 ? 1.630 -0.437 -5.558 1.00 97.81 89 ARG A N 1
ATOM 706 C CA . ARG A 1 89 ? 2.971 -0.940 -5.206 1.00 97.81 89 ARG A CA 1
ATOM 707 C C . ARG A 1 89 ? 3.490 -1.946 -6.232 1.00 97.81 89 ARG A C 1
ATOM 709 O O . ARG A 1 89 ? 4.672 -1.894 -6.572 1.00 97.81 89 ARG A O 1
ATOM 716 N N . GLY A 1 90 ? 2.622 -2.823 -6.737 1.00 97.94 90 GLY A N 1
ATOM 717 C CA . GLY A 1 90 ? 2.948 -3.775 -7.798 1.00 97.94 90 GLY A CA 1
ATOM 718 C C . GLY A 1 90 ? 3.385 -3.075 -9.084 1.00 97.94 90 GLY A C 1
ATOM 719 O O . GLY A 1 90 ? 4.441 -3.394 -9.631 1.00 97.94 90 GLY A O 1
ATOM 720 N N . MET A 1 91 ? 2.637 -2.056 -9.513 1.00 97.50 91 MET A N 1
ATOM 721 C CA . MET A 1 91 ? 3.003 -1.236 -10.668 1.00 97.50 91 MET A CA 1
ATOM 722 C C . MET A 1 91 ? 4.372 -0.588 -10.455 1.00 97.50 91 MET A C 1
ATOM 724 O O . MET A 1 91 ? 5.257 -0.760 -11.290 1.00 97.50 91 MET A O 1
ATOM 728 N N . ILE A 1 92 ? 4.592 0.095 -9.325 1.00 97.56 92 ILE A N 1
ATOM 729 C CA . ILE A 1 92 ? 5.872 0.757 -9.009 1.00 97.56 92 ILE A CA 1
ATOM 730 C C . ILE A 1 92 ? 7.049 -0.227 -9.079 1.00 97.56 92 ILE A C 1
ATOM 732 O O . ILE A 1 92 ? 8.107 0.116 -9.611 1.00 97.5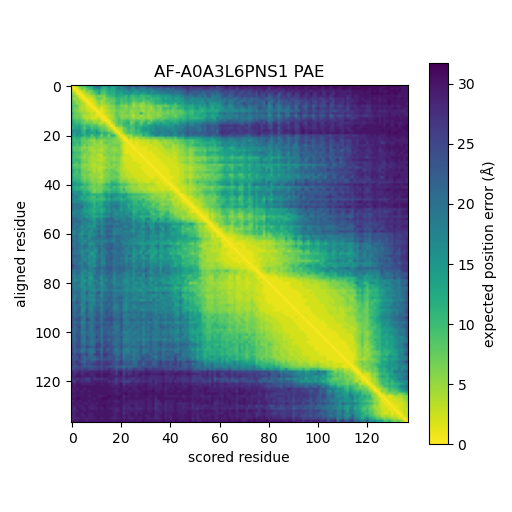6 92 ILE A O 1
ATOM 736 N N . ALA A 1 93 ? 6.885 -1.448 -8.566 1.00 96.56 93 ALA A N 1
ATOM 737 C CA . ALA A 1 93 ? 7.914 -2.478 -8.655 1.00 96.56 93 ALA A CA 1
ATOM 738 C C . ALA A 1 93 ? 8.220 -2.854 -10.117 1.00 96.56 93 ALA A C 1
ATOM 740 O O . ALA A 1 93 ? 9.390 -2.901 -10.499 1.00 96.56 93 ALA A O 1
ATOM 741 N N . GLY A 1 94 ? 7.188 -3.035 -10.947 1.00 96.88 94 GLY A N 1
ATOM 742 C CA . GLY A 1 94 ? 7.345 -3.282 -12.384 1.00 96.88 94 GLY A CA 1
ATOM 743 C C . GLY A 1 94 ? 8.075 -2.145 -13.108 1.00 96.88 94 GLY A C 1
ATOM 744 O O . GLY A 1 94 ? 9.028 -2.391 -13.848 1.00 96.88 94 GLY A O 1
ATOM 745 N N . TRP A 1 95 ? 7.705 -0.893 -12.827 1.00 97.00 95 TRP A N 1
ATOM 746 C CA . TRP A 1 95 ? 8.371 0.293 -13.380 1.00 97.00 95 TRP A CA 1
ATOM 747 C C . TRP A 1 95 ? 9.867 0.336 -13.049 1.00 97.00 95 TRP A C 1
ATOM 749 O O . TRP A 1 95 ? 10.677 0.669 -13.914 1.00 97.00 95 TRP A O 1
ATOM 759 N N . ARG A 1 96 ? 10.262 -0.039 -11.825 1.00 95.69 96 ARG A N 1
ATOM 760 C CA . ARG A 1 96 ? 11.680 -0.088 -11.422 1.00 95.69 96 ARG A CA 1
ATOM 761 C C . ARG A 1 96 ? 12.480 -1.117 -12.218 1.00 95.69 96 ARG A C 1
ATOM 763 O O . ARG A 1 96 ? 13.601 -0.824 -12.622 1.00 95.69 96 ARG A O 1
ATOM 770 N N . VAL A 1 97 ? 11.909 -2.294 -12.472 1.00 96.44 97 VAL A N 1
ATOM 771 C CA . VAL A 1 97 ? 12.560 -3.327 -13.296 1.00 96.44 97 VAL A CA 1
ATOM 772 C C . VAL A 1 97 ? 12.742 -2.835 -14.731 1.00 96.44 97 VAL A C 1
ATOM 774 O O . VAL A 1 97 ? 13.829 -2.968 -15.291 1.00 96.44 97 VAL A O 1
ATOM 777 N N . LEU A 1 98 ? 11.712 -2.212 -15.310 1.00 95.88 98 LEU A N 1
ATOM 778 C CA . LEU A 1 98 ? 11.784 -1.661 -16.663 1.00 95.88 98 LEU A CA 1
ATOM 779 C C . LEU A 1 98 ? 12.848 -0.557 -16.781 1.00 95.88 98 LEU A C 1
ATOM 781 O O . LEU A 1 98 ? 13.601 -0.529 -17.751 1.00 95.88 98 LEU A O 1
ATOM 785 N N . GLN A 1 99 ? 12.955 0.324 -15.784 1.00 97.38 99 GLN A N 1
ATOM 786 C CA . GLN A 1 99 ? 14.002 1.351 -15.732 1.00 97.38 99 GLN A CA 1
ATOM 787 C C . GLN A 1 99 ? 15.409 0.742 -15.761 1.00 97.38 99 GLN A C 1
ATOM 789 O O . GLN A 1 99 ? 16.270 1.212 -16.505 1.00 97.38 99 GLN A O 1
ATOM 794 N N . GLU A 1 100 ? 15.637 -0.335 -15.010 1.00 96.19 100 GLU A N 1
ATOM 795 C CA . GLU A 1 100 ? 16.927 -1.027 -15.018 1.00 96.19 100 GLU A CA 1
ATOM 796 C C . GLU A 1 100 ? 17.219 -1.680 -16.378 1.00 96.19 100 GLU A C 1
ATOM 798 O O . GLU A 1 100 ? 18.340 -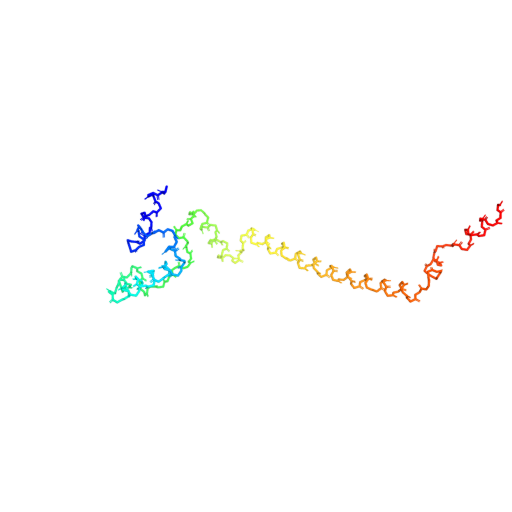1.596 -16.878 1.00 96.19 100 GLU A O 1
ATOM 803 N N . GLN A 1 101 ? 16.211 -2.258 -17.034 1.00 96.12 101 GLN A N 1
ATOM 804 C CA . GLN A 1 101 ? 16.362 -2.793 -18.392 1.00 96.12 101 GLN A CA 1
ATOM 805 C C . GLN A 1 101 ? 16.722 -1.699 -19.404 1.00 96.12 101 GLN A C 1
ATOM 807 O O . GLN A 1 101 ? 17.633 -1.886 -20.212 1.00 96.12 101 GLN A O 1
ATOM 812 N N . ILE A 1 102 ? 16.067 -0.536 -19.339 1.00 96.81 102 ILE A N 1
ATOM 813 C CA . ILE A 1 102 ? 16.393 0.616 -20.191 1.00 96.81 102 ILE A CA 1
ATOM 814 C C . ILE A 1 102 ? 17.829 1.079 -19.933 1.00 96.81 102 ILE A C 1
ATOM 816 O O . ILE A 1 102 ? 18.574 1.325 -20.881 1.00 96.81 102 ILE A O 1
ATOM 820 N N . ARG A 1 103 ? 18.257 1.143 -18.667 1.00 96.81 103 ARG A N 1
ATOM 821 C CA . ARG A 1 103 ? 19.637 1.492 -18.305 1.00 96.81 103 ARG A CA 1
ATOM 822 C C . ARG A 1 103 ? 20.645 0.534 -18.939 1.00 96.81 103 ARG A C 1
ATOM 824 O O . ARG A 1 103 ? 21.636 0.987 -19.507 1.00 96.81 103 ARG A O 1
ATOM 831 N N . GLN A 1 104 ? 20.375 -0.771 -18.902 1.00 97.00 104 GLN A N 1
ATOM 832 C CA . GLN A 1 104 ? 21.225 -1.781 -19.540 1.00 97.00 104 GLN A CA 1
ATOM 833 C C . GLN A 1 104 ? 21.268 -1.635 -21.065 1.00 97.00 104 GLN A C 1
ATOM 835 O O . GLN A 1 104 ? 22.330 -1.797 -21.666 1.00 97.00 104 GLN A O 1
ATOM 840 N N . ILE A 1 105 ? 20.136 -1.324 -21.702 1.00 94.94 105 ILE A N 1
ATOM 841 C CA . ILE A 1 105 ? 20.086 -1.055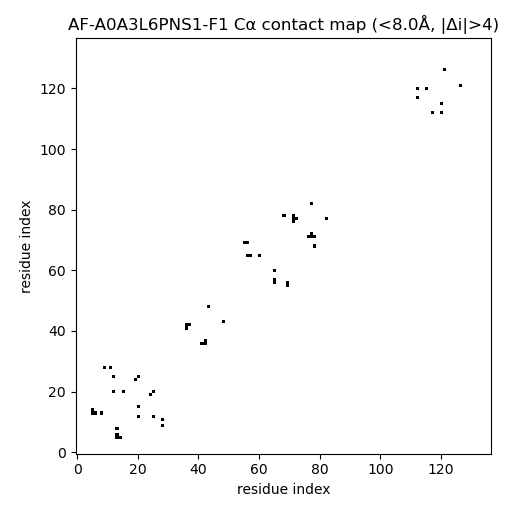 -23.145 1.00 94.94 105 ILE A CA 1
ATOM 842 C C . ILE A 1 105 ? 20.936 0.172 -23.475 1.00 94.94 105 ILE A C 1
ATOM 844 O O . ILE A 1 105 ? 21.769 0.104 -24.375 1.00 94.94 105 ILE A O 1
ATOM 848 N N . ASN A 1 106 ? 20.788 1.257 -22.718 1.00 94.50 106 ASN A N 1
ATOM 849 C CA . ASN A 1 106 ? 21.555 2.481 -22.924 1.00 94.50 106 ASN A CA 1
ATOM 850 C C . ASN A 1 106 ? 23.064 2.253 -22.754 1.00 94.50 106 ASN A C 1
ATOM 852 O O . ASN A 1 106 ? 23.835 2.754 -23.567 1.00 94.50 106 ASN A O 1
ATOM 856 N N . ASP A 1 107 ? 23.494 1.452 -21.771 1.00 95.31 107 ASP A N 1
ATOM 857 C CA . ASP A 1 107 ? 24.907 1.074 -21.610 1.00 95.31 107 ASP A CA 1
ATOM 858 C C . ASP A 1 107 ? 25.429 0.297 -22.829 1.00 95.31 107 ASP A C 1
ATOM 860 O O . ASP A 1 107 ? 26.506 0.585 -23.349 1.00 95.31 107 ASP A O 1
ATOM 864 N N . LYS A 1 108 ? 24.641 -0.650 -23.355 1.00 91.69 108 LYS A N 1
ATOM 865 C CA . LYS A 1 108 ? 25.003 -1.393 -24.573 1.00 91.69 108 LYS A CA 1
ATOM 866 C C . LYS A 1 108 ? 25.081 -0.489 -25.799 1.00 91.69 108 LYS A C 1
ATOM 868 O O . LYS A 1 108 ? 26.034 -0.613 -26.565 1.00 91.69 108 LYS A O 1
ATOM 873 N N . VAL A 1 109 ? 24.114 0.412 -25.978 1.00 89.62 109 VAL A N 1
ATOM 874 C CA . VAL A 1 109 ? 24.118 1.409 -27.060 1.00 89.62 109 VAL A CA 1
ATOM 875 C C . VAL A 1 109 ? 25.351 2.297 -26.942 1.00 89.62 109 VAL A C 1
ATOM 877 O O . VAL A 1 109 ? 26.059 2.497 -27.922 1.00 89.62 109 VAL A O 1
ATOM 880 N N . PHE A 1 110 ? 25.666 2.770 -25.739 1.00 88.75 110 PHE A N 1
ATOM 881 C CA . PHE A 1 110 ? 26.848 3.584 -25.492 1.00 88.75 110 PHE A CA 1
ATOM 882 C C . PHE A 1 110 ? 28.142 2.842 -25.853 1.00 88.75 110 PHE A C 1
ATOM 884 O O . PHE A 1 110 ? 28.946 3.361 -26.624 1.00 88.75 110 PHE A O 1
ATOM 891 N N . ARG A 1 111 ? 28.317 1.598 -25.385 1.00 87.00 111 ARG A N 1
ATOM 892 C CA . ARG A 1 111 ? 29.482 0.766 -25.738 1.00 87.00 111 ARG A CA 1
ATOM 893 C C . ARG A 1 111 ? 29.576 0.516 -27.237 1.00 87.00 111 ARG A C 1
ATOM 895 O O . ARG A 1 111 ? 30.656 0.626 -27.810 1.00 87.00 111 ARG A O 1
ATOM 902 N N . TYR A 1 112 ? 28.454 0.200 -27.879 1.00 84.12 112 TYR A N 1
ATOM 903 C CA . TYR A 1 112 ? 28.394 0.031 -29.328 1.00 84.12 112 TYR A CA 1
ATOM 904 C C . TYR A 1 112 ? 28.873 1.299 -30.046 1.00 84.12 112 TYR A C 1
ATOM 906 O O . TYR A 1 112 ? 29.706 1.210 -30.946 1.00 84.12 112 TYR A O 1
ATOM 914 N N . ASN A 1 113 ? 28.430 2.473 -29.589 1.00 82.31 113 ASN A N 1
ATOM 915 C CA . ASN A 1 113 ? 28.817 3.760 -30.159 1.00 82.31 113 ASN A CA 1
ATOM 916 C C . ASN A 1 113 ? 30.299 4.105 -29.964 1.00 82.31 113 ASN A C 1
ATOM 918 O O . ASN A 1 113 ? 30.854 4.854 -30.760 1.00 82.31 113 ASN A O 1
ATOM 922 N N . GLN A 1 114 ? 30.948 3.569 -28.929 1.00 79.56 114 GLN A N 1
ATOM 923 C CA . GLN A 1 114 ? 32.389 3.738 -28.726 1.00 79.56 114 GLN A CA 1
ATOM 924 C C . GLN A 1 114 ? 33.227 2.812 -29.615 1.00 79.56 114 GLN A C 1
ATOM 926 O O . GLN A 1 114 ? 34.320 3.187 -30.031 1.00 79.56 114 GLN A O 1
ATOM 931 N N . ILE A 1 115 ? 32.741 1.596 -29.881 1.00 82.50 115 ILE A N 1
ATOM 932 C CA . ILE A 1 115 ? 33.474 0.575 -30.645 1.00 82.50 115 ILE A CA 1
ATOM 933 C C . ILE A 1 115 ? 33.328 0.802 -32.151 1.00 82.50 115 ILE A C 1
ATOM 935 O O . ILE A 1 115 ? 34.273 0.615 -32.917 1.00 82.50 115 ILE A O 1
ATOM 939 N N . VAL A 1 116 ? 32.127 1.167 -32.592 1.00 77.50 116 VAL A N 1
ATOM 940 C CA . VAL A 1 116 ? 31.807 1.323 -34.007 1.00 77.50 116 VAL A CA 1
ATOM 941 C C . VAL A 1 116 ? 32.021 2.776 -34.401 1.00 77.50 116 VAL A C 1
ATOM 943 O O . VAL A 1 116 ? 31.326 3.664 -33.918 1.00 77.50 116 VAL A O 1
ATOM 946 N N . SER A 1 117 ? 32.970 3.018 -35.309 1.00 66.12 117 SER A N 1
ATOM 947 C CA . SER A 1 117 ? 33.206 4.355 -35.853 1.00 66.12 117 SER A CA 1
ATOM 948 C C . SER A 1 117 ? 31.925 4.924 -36.469 1.00 66.12 117 SER A C 1
ATOM 950 O O . SER A 1 117 ? 31.146 4.203 -37.098 1.00 66.12 117 SER A O 1
ATOM 952 N N . PHE A 1 118 ? 31.714 6.232 -36.306 1.00 62.53 118 PHE A N 1
ATOM 953 C CA . PHE A 1 118 ? 30.493 6.931 -36.723 1.00 62.53 118 PHE A CA 1
ATOM 954 C C . PHE A 1 118 ? 30.066 6.608 -38.167 1.00 62.53 118 PHE A C 1
ATOM 956 O O . PHE A 1 118 ? 28.893 6.360 -38.438 1.00 62.53 118 PHE A O 1
ATOM 963 N N . GLY A 1 119 ? 31.029 6.485 -39.089 1.00 61.56 119 GLY A N 1
ATOM 964 C CA . GLY A 1 119 ? 30.766 6.100 -40.481 1.00 61.56 119 GLY A CA 1
ATOM 965 C C . GLY A 1 119 ? 30.075 4.738 -40.641 1.00 61.56 119 GLY A C 1
ATOM 966 O O . GLY A 1 119 ? 29.224 4.586 -41.509 1.00 61.56 119 GLY A O 1
ATOM 967 N N . ARG A 1 120 ? 30.362 3.758 -39.775 1.00 64.06 120 ARG A N 1
ATOM 968 C CA . ARG A 1 120 ? 29.757 2.415 -39.807 1.00 64.06 120 ARG A CA 1
ATOM 969 C C . ARG A 1 120 ? 28.405 2.346 -39.090 1.00 64.06 120 ARG A C 1
ATOM 971 O O . ARG A 1 120 ? 27.584 1.508 -39.447 1.00 64.06 120 ARG A O 1
ATOM 978 N N . GLN A 1 121 ? 28.131 3.249 -38.144 1.00 63.00 121 GLN A N 1
ATOM 979 C CA . GLN A 1 121 ? 26.776 3.449 -37.603 1.00 63.00 121 GLN A CA 1
ATOM 980 C C . GLN A 1 121 ? 25.839 4.036 -38.663 1.00 63.00 121 GLN A C 1
ATOM 982 O O . GLN A 1 121 ? 24.684 3.631 -38.775 1.00 63.00 121 GLN A O 1
ATOM 987 N N . MET A 1 122 ? 26.368 4.953 -39.473 1.00 56.56 122 MET A N 1
ATOM 988 C CA . MET A 1 122 ? 25.637 5.629 -40.538 1.00 56.56 122 MET A CA 1
ATOM 989 C C . MET A 1 122 ? 25.384 4.745 -41.764 1.00 56.56 122 MET A C 1
ATOM 991 O O . MET A 1 122 ? 24.606 5.143 -42.609 1.00 56.56 122 MET A O 1
ATOM 995 N N . PHE A 1 123 ? 25.934 3.529 -41.876 1.00 52.38 123 PHE A N 1
ATOM 996 C CA . PHE A 1 123 ? 25.726 2.668 -43.058 1.00 52.38 123 PHE A CA 1
ATOM 997 C C . PHE A 1 123 ? 24.250 2.291 -43.325 1.00 52.38 123 PHE A C 1
ATOM 999 O O . PHE A 1 123 ? 23.906 1.920 -44.446 1.00 52.38 123 PHE A O 1
ATOM 1006 N N . GLY A 1 124 ? 23.361 2.408 -42.328 1.00 53.91 124 GLY A N 1
ATOM 1007 C CA . GLY A 1 124 ? 21.905 2.272 -42.503 1.00 53.91 124 GLY A CA 1
ATOM 1008 C C . GLY A 1 124 ? 21.199 3.525 -43.052 1.00 53.91 124 GLY A C 1
ATOM 1009 O O . GLY A 1 124 ? 20.056 3.443 -43.493 1.00 53.91 124 GLY A O 1
ATOM 1010 N N . LEU A 1 125 ? 21.873 4.676 -43.057 1.00 56.47 125 LEU A N 1
ATOM 1011 C CA . LEU A 1 125 ? 21.432 5.951 -43.619 1.00 56.47 125 LEU A CA 1
ATOM 1012 C C . LEU A 1 125 ? 22.415 6.310 -44.731 1.00 56.47 125 LEU A C 1
ATOM 1014 O O . LEU A 1 125 ? 23.516 6.751 -44.452 1.00 56.47 125 LEU A O 1
ATOM 1018 N N . ASN A 1 126 ? 22.025 6.068 -45.979 1.00 60.12 126 ASN A N 1
ATOM 1019 C CA . ASN A 1 126 ? 22.831 6.120 -47.208 1.00 60.12 126 ASN A CA 1
ATOM 1020 C C . ASN A 1 126 ? 23.608 7.451 -47.434 1.00 60.12 126 ASN A C 1
ATOM 1022 O O . ASN A 1 126 ? 23.305 8.216 -48.345 1.00 60.12 126 ASN A O 1
ATOM 1026 N N . TRP A 1 127 ? 24.602 7.742 -46.594 1.00 57.91 127 TRP A N 1
ATOM 1027 C CA . TRP A 1 127 ? 25.331 9.009 -46.532 1.00 57.91 127 TRP A CA 1
ATOM 1028 C C . TRP A 1 127 ? 26.281 9.161 -47.715 1.00 57.91 127 TRP A C 1
ATOM 1030 O O . TRP A 1 127 ? 26.469 10.262 -48.213 1.00 57.91 127 TRP A O 1
ATOM 1040 N N . GLU A 1 128 ? 26.809 8.052 -48.233 1.00 59.06 128 GLU A N 1
ATOM 1041 C CA . GLU A 1 128 ? 27.649 8.047 -49.434 1.00 59.06 128 GLU A CA 1
ATOM 1042 C C . GLU A 1 128 ? 26.863 8.509 -50.671 1.00 59.06 128 GLU A C 1
ATOM 1044 O O . GLU A 1 128 ? 27.327 9.392 -51.387 1.00 59.06 128 GLU A O 1
ATOM 1049 N N . LYS A 1 129 ? 25.615 8.040 -50.855 1.00 65.06 129 LYS A N 1
ATOM 1050 C CA . LYS A 1 129 ? 24.743 8.527 -51.942 1.00 65.06 129 LYS A CA 1
ATOM 1051 C C . LYS A 1 129 ? 24.390 10.007 -51.810 1.00 65.06 129 LYS A C 1
ATOM 1053 O O . LYS A 1 129 ? 24.208 10.681 -52.820 1.00 65.06 129 LYS A O 1
ATOM 1058 N N . GLU A 1 130 ? 24.256 10.507 -50.587 1.00 60.84 130 GLU A N 1
ATOM 1059 C CA . GLU A 1 130 ? 23.892 11.903 -50.335 1.00 60.84 130 GLU A CA 1
ATOM 1060 C C . GLU A 1 130 ? 25.102 12.845 -50.489 1.00 60.84 130 GLU A C 1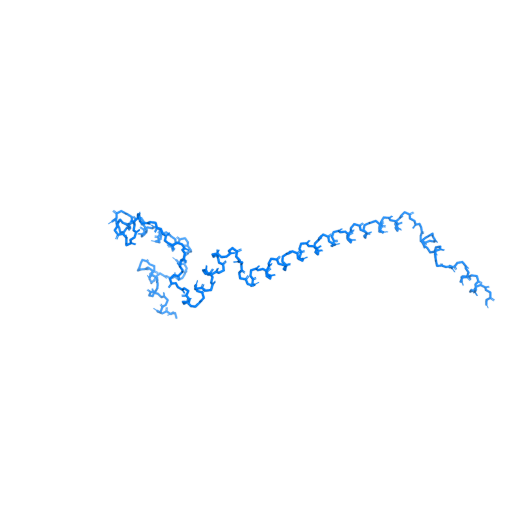
ATOM 1062 O O . GLU A 1 130 ? 24.977 13.933 -51.044 1.00 60.84 130 GLU A O 1
ATOM 1067 N N . VAL A 1 131 ? 26.300 12.402 -50.099 1.00 67.44 131 VAL A N 1
ATOM 1068 C CA . VAL A 1 131 ? 27.562 13.120 -50.343 1.00 67.44 131 VAL A CA 1
ATOM 1069 C C . VAL A 1 131 ? 27.901 13.160 -51.835 1.00 67.44 131 VAL A C 1
ATOM 1071 O O . VAL A 1 131 ? 28.357 14.194 -52.322 1.00 67.44 131 VAL A O 1
ATOM 1074 N N . ASP A 1 132 ? 27.634 12.089 -52.584 1.00 71.00 132 ASP A N 1
ATOM 1075 C CA . ASP A 1 132 ? 27.839 12.066 -54.038 1.00 71.00 132 ASP A CA 1
ATOM 1076 C C . ASP A 1 132 ? 26.871 13.002 -54.783 1.00 71.00 132 ASP A C 1
ATOM 1078 O O . ASP A 1 132 ? 27.261 13.648 -55.759 1.00 71.00 132 ASP A O 1
ATOM 1082 N N . LYS A 1 133 ? 25.637 13.173 -54.287 1.00 69.50 133 LYS A N 1
ATOM 1083 C CA . LYS A 1 133 ? 24.707 14.206 -54.787 1.00 69.50 133 LYS A CA 1
ATOM 1084 C C . LYS A 1 133 ? 25.205 15.632 -54.537 1.00 69.50 133 LYS A C 1
ATOM 1086 O O . LYS A 1 133 ? 24.958 16.509 -55.353 1.00 69.50 133 LYS A O 1
ATOM 1091 N N . LEU A 1 134 ? 25.900 15.880 -53.425 1.00 66.69 134 LEU A N 1
ATOM 1092 C CA . LEU A 1 134 ? 26.447 17.206 -53.108 1.00 66.69 134 LEU A CA 1
ATOM 1093 C C . LEU A 1 134 ? 27.699 17.552 -53.922 1.00 66.69 134 LEU A C 1
ATOM 1095 O O . LEU A 1 134 ? 27.988 18.726 -54.105 1.00 66.69 134 LEU A O 1
ATOM 1099 N N . LYS A 1 135 ? 28.439 16.549 -54.407 1.00 73.56 135 LYS A N 1
ATOM 1100 C CA . LYS A 1 135 ? 29.615 16.737 -55.276 1.00 73.56 135 LYS A CA 1
ATOM 1101 C C . LYS A 1 135 ? 29.272 16.848 -56.767 1.00 73.56 135 LYS A C 1
ATOM 1103 O O . LYS A 1 135 ? 30.166 17.120 -57.562 1.00 73.56 135 LYS A O 1
ATOM 1108 N N . SER A 1 136 ? 28.024 16.566 -57.142 1.00 70.31 136 SER A N 1
ATOM 1109 C CA . SER A 1 136 ? 27.540 16.576 -58.531 1.00 70.31 136 SER A CA 1
ATOM 1110 C C . SER A 1 136 ? 26.680 17.799 -58.893 1.00 70.31 136 SER A C 1
ATOM 1112 O O . SER A 1 136 ? 26.221 17.882 -60.031 1.00 70.31 136 SER A O 1
ATOM 1114 N N . ASN A 1 137 ? 26.518 18.754 -57.967 1.00 51.25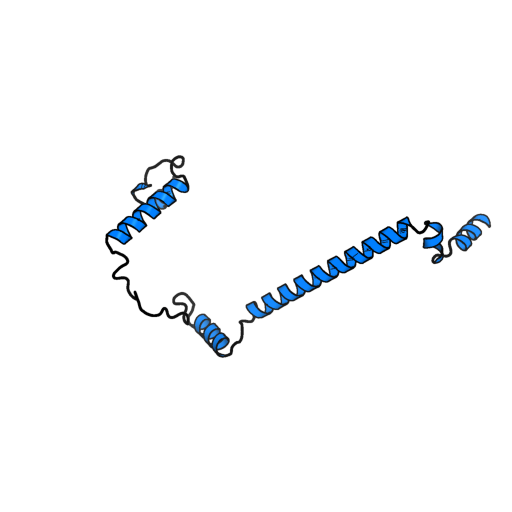 137 ASN A N 1
ATOM 1115 C CA . ASN A 1 137 ? 26.065 20.133 -58.214 1.00 51.25 137 ASN A CA 1
ATOM 1116 C C . ASN A 1 137 ? 27.242 21.103 -58.064 1.00 51.25 137 ASN A C 1
ATOM 1118 O O . ASN A 1 137 ? 27.182 22.182 -58.692 1.00 51.25 137 ASN A O 1
#

Solvent-accessible surface area (backbone atoms only — not comparable to full-atom values): 8438 Å² total; per-residue (Å²): 133,65,72,73,60,48,71,75,43,59,79,92,59,43,93,58,55,80,89,74,62,45,72,66,55,54,49,52,55,52,51,53,51,51,52,51,38,56,75,73,42,66,71,72,78,42,91,65,69,93,53,86,80,71,84,86,61,61,94,85,49,56,72,70,58,50,48,51,54,47,54,31,52,76,69,77,42,75,59,67,72,56,53,52,53,50,50,53,52,51,50,54,53,52,54,53,54,52,51,53,53,52,51,53,49,50,52,50,53,51,52,48,60,73,72,44,56,69,73,68,67,40,66,85,50,68,54,68,66,54,53,52,56,64,74,73,111

pLDDT: mean 80.3, std 13.19, range [46.78, 97.94]

Secondary structure (DSSP, 8-state):
--HHHHTTS-GGGTT--GGG--HHHHHHHHHHHHHHHHHTTTTTT-TTTTSPP-TT--TTS-HHHHHHHHHHHHTTPPPHHHHHHHHHHHHHHHHHHHHHHHHHHHHHHHHHHHHS-HHHHGGGS-HHHHHHHHS--

Foldseek 3Di:
DDPVVLVVADPVCRPDDPVPPDPVVRVVVVVVVVVVCVVVCVVVPDVQVPHDDDPLADPPDDPVVSVVCNVCVVVVHDPPVVVVVVVVVVVVVVVVVVVVVVVVVVVVVVVCPVVDDPVRVCVVPPVVVVVVVVVVD

Sequence (137 aa):
MDAVNERKLPPELRGRGNAVRSETDIVNVVEQRIWHSMEEGHFENLPGKGKPLNLNSNPHADPAEDTLYRILSRNSCAPEWVELNKEIRGMIAGWRVLQEQIRQINDKVFRYNQIVSFGRQMFGLNWEKEVDKLKSN